Protein AF-A0A1V5V6G8-F1 (afdb_monomer_lite)

Radius of gyration: 22.02 Å; chains: 1; bounding box: 37×32×80 Å

Structure (mmCIF, N/CA/C/O backbone):
data_AF-A0A1V5V6G8-F1
#
_entry.id   AF-A0A1V5V6G8-F1
#
loop_
_atom_site.group_PDB
_atom_site.id
_atom_site.type_symbol
_atom_site.label_atom_id
_atom_site.label_alt_id
_atom_site.label_comp_id
_atom_site.label_asym_id
_atom_site.label_entity_id
_atom_site.label_seq_id
_atom_site.pdbx_PDB_ins_code
_atom_site.Cartn_x
_atom_site.Cartn_y
_atom_site.Cartn_z
_atom_site.occupancy
_atom_site.B_iso_or_equiv
_atom_site.auth_seq_id
_atom_site.auth_comp_id
_atom_site.auth_asym_id
_atom_site.auth_atom_id
_atom_site.pdbx_PDB_model_num
ATOM 1 N N . MET A 1 1 ? 12.036 -0.702 -63.844 1.00 51.16 1 MET A N 1
ATOM 2 C CA . MET A 1 1 ? 12.214 -1.028 -62.412 1.00 51.16 1 MET A CA 1
ATOM 3 C C . MET A 1 1 ? 13.246 -0.061 -61.858 1.00 51.16 1 MET A C 1
ATOM 5 O O . MET A 1 1 ? 14.279 0.095 -62.487 1.00 51.16 1 MET A O 1
ATOM 9 N N . LYS A 1 2 ? 12.925 0.697 -60.802 1.00 58.97 2 LYS A N 1
ATOM 10 C CA . LYS A 1 2 ? 13.852 1.674 -60.207 1.00 58.97 2 LYS A CA 1
ATOM 11 C C . LYS A 1 2 ? 14.800 0.903 -59.289 1.00 58.97 2 LYS A C 1
ATOM 13 O O . LYS A 1 2 ? 14.329 0.360 -58.293 1.00 58.97 2 LYS A O 1
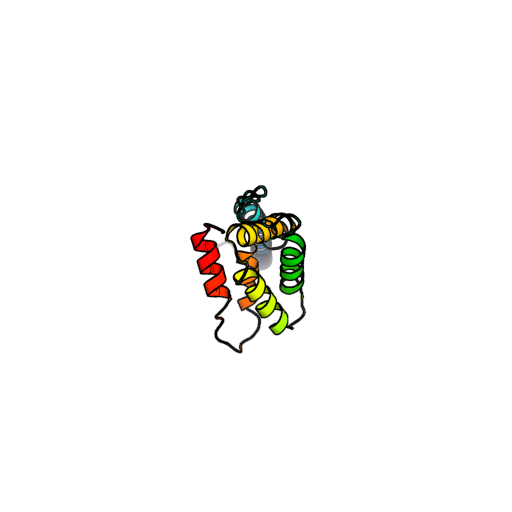ATOM 18 N N . ASP A 1 3 ? 16.085 0.844 -59.625 1.00 62.47 3 ASP A N 1
ATOM 19 C CA . ASP A 1 3 ? 17.092 0.227 -58.762 1.00 62.47 3 ASP A CA 1
ATOM 20 C C . ASP A 1 3 ? 17.182 1.016 -57.457 1.00 62.47 3 ASP A C 1
ATOM 22 O O . ASP A 1 3 ? 17.618 2.172 -57.410 1.00 62.47 3 ASP A O 1
ATOM 26 N N . ILE A 1 4 ? 16.697 0.408 -56.379 1.00 67.25 4 ILE A N 1
ATOM 27 C CA . ILE A 1 4 ? 16.806 0.987 -55.048 1.00 67.25 4 ILE A CA 1
ATOM 28 C C . ILE A 1 4 ? 18.265 0.816 -54.636 1.00 67.25 4 ILE A C 1
ATOM 30 O O . ILE A 1 4 ? 18.700 -0.266 -54.254 1.00 67.25 4 ILE A O 1
ATOM 34 N N . SER A 1 5 ? 19.030 1.902 -54.748 1.00 76.25 5 SER A N 1
ATOM 35 C CA . SER A 1 5 ? 20.417 1.952 -54.288 1.00 76.25 5 SER A CA 1
ATOM 36 C C . SER A 1 5 ? 20.515 1.457 -52.843 1.00 76.25 5 SER A C 1
ATOM 38 O O . SER A 1 5 ? 19.719 1.859 -51.995 1.00 76.25 5 SER A O 1
ATOM 40 N N . VAL A 1 6 ? 21.519 0.628 -52.544 1.00 72.75 6 VAL A N 1
ATOM 41 C CA . VAL A 1 6 ? 21.775 0.071 -51.201 1.00 72.75 6 VAL A CA 1
ATOM 42 C C . VAL A 1 6 ? 21.803 1.168 -50.128 1.00 72.75 6 VAL A C 1
ATOM 44 O O . VAL A 1 6 ? 21.312 0.973 -49.020 1.00 72.75 6 VAL A O 1
ATOM 47 N N . LYS A 1 7 ? 22.279 2.370 -50.478 1.00 71.56 7 LYS A N 1
ATOM 48 C CA . LYS A 1 7 ? 22.267 3.545 -49.592 1.00 71.56 7 LYS A CA 1
ATOM 49 C C . LYS A 1 7 ? 20.845 3.948 -49.178 1.00 71.56 7 LYS A C 1
ATOM 51 O O . LYS A 1 7 ? 20.615 4.249 -48.014 1.00 71.56 7 LYS A O 1
ATOM 56 N N . ASN A 1 8 ? 19.877 3.872 -50.091 1.00 78.38 8 ASN A N 1
ATOM 57 C CA . ASN A 1 8 ? 18.468 4.167 -49.812 1.00 78.38 8 ASN A CA 1
ATOM 58 C C . ASN A 1 8 ? 17.832 3.100 -48.914 1.00 78.38 8 ASN A C 1
ATOM 60 O O . ASN A 1 8 ? 17.035 3.443 -48.047 1.00 78.38 8 ASN A O 1
ATOM 64 N N . ILE A 1 9 ? 18.225 1.829 -49.064 1.00 79.69 9 ILE A N 1
ATOM 65 C CA . ILE A 1 9 ? 17.788 0.749 -48.164 1.00 79.69 9 ILE A CA 1
ATOM 66 C C . ILE A 1 9 ? 18.295 1.016 -46.740 1.00 79.69 9 ILE A C 1
ATOM 68 O O . ILE A 1 9 ? 17.521 0.929 -45.791 1.00 79.69 9 ILE A O 1
ATOM 72 N N . ILE A 1 10 ? 19.560 1.423 -46.588 1.00 81.62 10 ILE A N 1
ATOM 73 C CA . ILE A 1 10 ? 20.142 1.765 -45.281 1.00 81.62 10 ILE A CA 1
ATOM 74 C C . ILE A 1 10 ? 19.389 2.937 -44.632 1.00 81.62 10 ILE A C 1
ATOM 76 O O . ILE A 1 10 ? 19.039 2.852 -43.455 1.00 81.62 10 ILE A O 1
ATOM 80 N N . TYR A 1 11 ? 19.070 3.998 -45.383 1.00 82.44 11 TYR A N 1
ATOM 81 C CA . TYR A 1 11 ? 18.293 5.123 -44.846 1.00 82.44 11 TYR A CA 1
ATOM 82 C C . TYR A 1 11 ? 16.883 4.713 -44.396 1.00 82.44 11 TYR A C 1
ATOM 84 O O . TYR A 1 11 ? 16.427 5.173 -43.350 1.00 82.44 11 TYR A O 1
ATOM 92 N N . ILE A 1 12 ? 16.215 3.815 -45.128 1.00 83.81 12 ILE A N 1
ATOM 93 C CA . ILE A 1 12 ? 14.891 3.291 -44.752 1.00 83.81 12 ILE A CA 1
ATOM 94 C C . ILE A 1 12 ? 14.974 2.470 -43.456 1.00 83.81 12 ILE A C 1
ATOM 96 O O . ILE A 1 12 ? 14.138 2.642 -42.569 1.00 83.81 12 ILE A O 1
ATOM 100 N N . VAL A 1 13 ? 15.997 1.623 -43.307 1.00 85.12 13 VAL A N 1
ATOM 101 C CA . VAL A 1 13 ? 16.200 0.808 -42.096 1.00 85.12 13 VAL A CA 1
ATOM 102 C C . VAL A 1 13 ? 16.496 1.685 -40.877 1.00 85.12 13 VAL A C 1
ATOM 104 O O . VAL A 1 13 ? 15.908 1.476 -39.817 1.00 85.12 13 VAL A O 1
ATOM 107 N N . ILE A 1 14 ? 17.348 2.706 -41.023 1.00 87.81 14 ILE A N 1
ATOM 108 C CA . ILE A 1 14 ? 17.650 3.655 -39.940 1.00 87.81 14 ILE A CA 1
ATOM 109 C C . ILE A 1 14 ? 16.390 4.431 -39.537 1.00 87.81 14 ILE A C 1
ATOM 111 O O . ILE A 1 14 ? 16.097 4.547 -38.347 1.00 87.81 14 ILE A O 1
ATOM 115 N N . ALA A 1 15 ? 15.609 4.915 -40.508 1.00 86.50 15 ALA A N 1
ATOM 116 C CA . ALA A 1 15 ? 14.361 5.623 -40.235 1.00 86.50 15 ALA A CA 1
ATOM 117 C C . ALA A 1 15 ? 13.344 4.736 -39.494 1.00 86.50 15 ALA A C 1
ATOM 119 O O . ALA A 1 15 ? 12.730 5.188 -38.527 1.00 86.50 15 ALA A O 1
ATOM 120 N N . ALA A 1 16 ? 13.215 3.463 -39.882 1.00 85.38 16 ALA A N 1
ATOM 121 C CA . ALA A 1 16 ? 12.360 2.499 -39.190 1.00 85.38 16 ALA A CA 1
ATOM 122 C C . ALA A 1 16 ? 12.830 2.228 -37.749 1.00 85.38 16 ALA A C 1
ATOM 124 O O . ALA A 1 16 ? 12.010 2.144 -36.834 1.00 85.38 16 ALA A O 1
ATOM 125 N N . PHE A 1 17 ? 14.144 2.150 -37.519 1.00 88.19 17 PHE A N 1
ATOM 126 C CA . PHE A 1 17 ? 14.703 1.931 -36.184 1.00 88.19 17 PHE A CA 1
ATOM 127 C C . PHE A 1 17 ? 14.482 3.137 -35.260 1.00 88.19 17 PHE A C 1
ATOM 129 O O . PHE A 1 17 ? 14.074 2.979 -34.110 1.00 88.19 17 PHE A O 1
ATOM 136 N N . ILE A 1 18 ? 14.668 4.355 -35.779 1.00 87.94 18 ILE A N 1
ATOM 137 C CA . ILE A 1 18 ? 14.355 5.593 -35.052 1.00 87.94 18 ILE A CA 1
ATOM 138 C C . ILE A 1 18 ? 12.859 5.652 -34.723 1.00 87.94 18 ILE A C 1
ATOM 140 O O . ILE A 1 18 ? 12.498 5.982 -33.595 1.00 87.94 18 ILE A O 1
ATOM 144 N N . LEU A 1 19 ? 11.986 5.269 -35.661 1.00 87.38 19 LEU A N 1
ATOM 145 C CA . LEU A 1 19 ? 10.542 5.218 -35.433 1.00 87.38 19 LEU A CA 1
ATOM 146 C C . LEU A 1 19 ? 10.181 4.270 -34.276 1.00 87.38 19 LEU A C 1
ATOM 148 O O . LEU A 1 19 ? 9.387 4.639 -33.414 1.00 87.38 19 LEU A O 1
ATOM 152 N N . LEU A 1 20 ? 10.796 3.084 -34.207 1.00 82.00 20 LEU A N 1
ATOM 153 C CA . LEU A 1 20 ? 10.588 2.134 -33.107 1.00 82.00 20 LEU A CA 1
ATOM 154 C C . LEU A 1 20 ? 11.041 2.699 -31.756 1.00 82.00 20 LEU A C 1
ATOM 156 O O . LEU A 1 20 ? 10.329 2.546 -30.763 1.00 82.00 20 LEU A O 1
ATOM 160 N N . ILE A 1 21 ? 12.181 3.397 -31.715 1.00 80.56 21 ILE A N 1
ATOM 161 C CA . ILE A 1 21 ? 12.669 4.067 -30.501 1.00 80.56 21 ILE A CA 1
ATOM 162 C C . ILE A 1 21 ? 11.683 5.158 -30.063 1.00 80.56 21 ILE A C 1
ATOM 164 O O . ILE A 1 21 ? 11.343 5.244 -28.883 1.00 80.56 21 ILE A O 1
ATOM 168 N N . VAL A 1 22 ? 11.170 5.958 -31.000 1.00 82.81 22 VAL A N 1
ATOM 169 C CA . VAL A 1 22 ? 10.186 7.011 -30.712 1.00 82.81 22 VAL A CA 1
ATOM 170 C C . VAL A 1 22 ? 8.869 6.415 -30.204 1.00 82.81 22 VAL A C 1
ATOM 172 O O . VAL A 1 22 ? 8.361 6.871 -29.180 1.00 82.81 22 VAL A O 1
ATOM 175 N N . ILE A 1 23 ? 8.347 5.359 -30.839 1.00 78.44 23 ILE A N 1
ATOM 176 C CA . ILE A 1 23 ? 7.145 4.640 -30.377 1.00 78.44 23 ILE A CA 1
ATOM 177 C C . ILE A 1 23 ? 7.363 4.079 -28.968 1.00 78.44 23 ILE A C 1
ATOM 179 O O . ILE A 1 23 ? 6.495 4.224 -28.107 1.00 78.44 23 ILE A O 1
ATOM 183 N N . TYR A 1 24 ? 8.531 3.492 -28.701 1.00 76.19 24 TYR A N 1
ATOM 184 C CA . TYR A 1 24 ? 8.884 2.981 -27.380 1.00 76.19 24 TYR A CA 1
ATOM 185 C C . TYR A 1 24 ? 8.911 4.094 -26.321 1.00 76.19 24 TYR A C 1
ATOM 187 O O . TYR A 1 24 ? 8.335 3.934 -25.243 1.00 76.19 24 TYR A O 1
ATOM 195 N N . PHE A 1 25 ? 9.515 5.248 -26.620 1.00 71.50 25 PHE A N 1
ATOM 196 C CA . PHE A 1 25 ? 9.580 6.374 -25.683 1.00 71.50 25 PHE A CA 1
ATOM 197 C C . PHE A 1 25 ? 8.219 7.047 -25.453 1.00 71.50 25 PHE A C 1
ATOM 199 O O . PHE A 1 25 ? 7.892 7.369 -24.308 1.00 71.50 25 PHE A O 1
ATOM 206 N N . ILE A 1 26 ? 7.398 7.207 -26.496 1.00 68.88 26 ILE A N 1
ATOM 207 C CA . ILE A 1 26 ? 6.031 7.744 -26.381 1.00 68.88 26 ILE A CA 1
ATOM 208 C C . ILE A 1 26 ? 5.126 6.759 -25.626 1.00 68.88 26 ILE A C 1
ATOM 210 O O . ILE A 1 26 ? 4.352 7.168 -24.759 1.00 68.88 26 ILE A O 1
ATOM 214 N N . GLY A 1 27 ? 5.252 5.453 -25.879 1.00 52.38 27 GLY A N 1
ATOM 215 C CA . GLY A 1 27 ? 4.547 4.412 -25.126 1.00 52.38 27 GLY A CA 1
ATOM 216 C C . GLY A 1 27 ? 4.943 4.398 -23.646 1.00 52.38 27 GLY A C 1
ATOM 217 O O . GLY A 1 27 ? 4.081 4.368 -22.763 1.00 52.38 27 GLY A O 1
ATOM 218 N N . ARG A 1 28 ? 6.246 4.521 -23.358 1.00 53.69 28 ARG A N 1
ATOM 219 C CA . ARG A 1 28 ? 6.793 4.598 -21.995 1.00 53.69 28 ARG A CA 1
ATOM 220 C C . ARG A 1 28 ? 6.352 5.860 -21.246 1.00 53.69 28 ARG A C 1
ATOM 222 O O . ARG A 1 28 ? 6.139 5.789 -20.035 1.00 53.69 28 ARG A O 1
ATOM 229 N N . SER A 1 29 ? 6.198 7.003 -21.919 1.00 47.84 29 SER A N 1
ATOM 230 C CA . SER A 1 29 ? 5.717 8.240 -21.279 1.00 47.84 29 SER A CA 1
ATOM 231 C C . SER A 1 29 ? 4.196 8.238 -21.071 1.00 47.84 29 SER A C 1
ATOM 233 O O . SER A 1 29 ? 3.713 8.692 -20.033 1.00 47.84 29 SER A O 1
A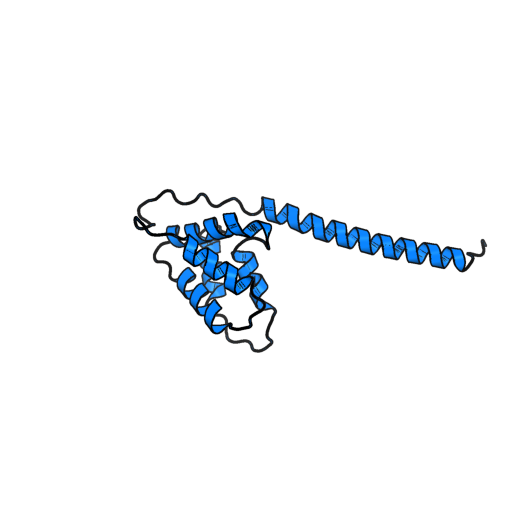TOM 235 N N . SER A 1 30 ? 3.442 7.626 -21.988 1.00 47.50 30 SER A N 1
ATOM 236 C CA . SER A 1 30 ? 1.976 7.543 -21.924 1.00 47.50 30 SER A CA 1
ATOM 237 C C . SER A 1 30 ? 1.465 6.630 -20.799 1.00 47.50 30 SER A C 1
ATOM 239 O O . SER A 1 30 ? 0.380 6.859 -20.260 1.00 47.50 30 SER A O 1
ATOM 241 N N . GLY A 1 31 ? 2.248 5.627 -20.384 1.00 38.25 31 GLY A N 1
ATOM 242 C CA . GLY A 1 31 ? 1.926 4.779 -19.226 1.00 38.25 31 GLY A CA 1
ATOM 243 C C . GLY A 1 31 ? 2.007 5.509 -17.875 1.00 38.25 31 GLY A C 1
ATOM 244 O O . GLY A 1 31 ? 1.271 5.178 -16.941 1.00 38.25 31 GLY A O 1
ATOM 245 N N . LYS A 1 32 ? 2.845 6.551 -17.775 1.00 41.41 32 LYS A N 1
ATOM 246 C CA . LYS A 1 32 ? 3.001 7.348 -16.546 1.00 41.41 32 LYS A CA 1
ATOM 247 C C . LYS A 1 32 ? 1.819 8.296 -16.314 1.00 41.41 32 LYS A C 1
ATOM 249 O O . LYS A 1 32 ? 1.365 8.433 -15.183 1.00 41.41 32 LYS A O 1
ATOM 254 N N . ALA A 1 33 ? 1.261 8.876 -17.379 1.00 41.25 33 ALA A N 1
ATOM 255 C CA . ALA A 1 33 ? 0.110 9.781 -17.288 1.00 41.25 33 ALA A CA 1
ATOM 256 C C . ALA A 1 33 ? -1.221 9.055 -17.003 1.00 41.25 33 ALA A C 1
ATOM 258 O O . ALA A 1 33 ? -2.098 9.604 -16.338 1.00 41.25 33 ALA A O 1
ATOM 259 N N . LYS A 1 34 ? -1.377 7.802 -17.457 1.00 40.00 34 LYS A N 1
ATOM 260 C CA . LYS A 1 34 ? -2.579 6.998 -17.162 1.00 40.00 34 LYS A CA 1
ATOM 261 C C . LYS A 1 34 ? -2.609 6.467 -15.726 1.00 40.00 34 LYS A C 1
ATOM 263 O O . LYS A 1 34 ? -3.687 6.368 -15.151 1.00 40.00 34 LYS A O 1
ATOM 268 N N . SER A 1 35 ? -1.443 6.211 -15.130 1.00 41.78 35 SER A N 1
ATOM 269 C CA . SER A 1 35 ? -1.342 5.770 -13.730 1.00 41.78 35 SER A CA 1
ATOM 270 C C . SER A 1 35 ? -1.648 6.903 -12.738 1.00 41.78 35 SER A C 1
ATOM 272 O O . SER A 1 35 ? -2.226 6.655 -11.685 1.00 41.78 35 SER A O 1
ATOM 274 N N . ALA A 1 36 ? -1.335 8.157 -13.094 1.00 42.09 36 ALA A N 1
ATOM 275 C CA . ALA A 1 36 ? -1.626 9.329 -12.262 1.00 42.09 36 ALA A CA 1
ATOM 276 C C . ALA A 1 36 ? -3.134 9.630 -12.130 1.00 42.09 36 ALA A C 1
ATOM 278 O O . ALA A 1 36 ? -3.565 10.152 -11.110 1.00 42.09 36 ALA A O 1
ATOM 279 N N . ASN A 1 37 ? -3.940 9.267 -13.135 1.00 39.12 37 ASN A N 1
ATOM 280 C CA . ASN A 1 37 ? -5.393 9.485 -13.131 1.00 39.12 37 ASN A CA 1
ATOM 281 C C . ASN A 1 37 ? -6.205 8.289 -12.595 1.00 39.12 37 ASN A C 1
ATOM 283 O O . ASN A 1 37 ? -7.415 8.413 -12.415 1.00 39.12 37 ASN A O 1
ATOM 287 N N . GLN A 1 38 ? -5.578 7.130 -12.359 1.00 42.78 38 GLN A N 1
ATOM 288 C CA . GLN A 1 38 ? -6.268 5.937 -11.844 1.00 42.78 38 GLN A CA 1
ATOM 289 C C . GLN A 1 38 ? -6.271 5.833 -10.320 1.00 42.78 38 GLN A C 1
ATOM 291 O O . GLN A 1 38 ? -7.181 5.218 -9.767 1.00 42.78 38 GLN A O 1
ATOM 296 N N . ALA A 1 39 ? -5.347 6.502 -9.632 1.00 44.75 39 ALA A N 1
ATOM 297 C CA . ALA A 1 39 ? -5.481 6.716 -8.203 1.00 44.75 39 ALA A CA 1
ATOM 298 C C . ALA A 1 39 ? -6.554 7.793 -7.979 1.00 44.75 39 ALA A C 1
ATOM 300 O O . ALA A 1 39 ? -6.244 8.969 -7.793 1.00 44.75 39 ALA A O 1
ATOM 301 N N . LYS A 1 40 ? -7.841 7.412 -7.982 1.00 46.09 40 LYS A N 1
ATOM 302 C CA . LYS A 1 40 ? -8.814 8.163 -7.178 1.00 46.09 40 LYS A CA 1
ATOM 303 C C . LYS A 1 40 ? -8.196 8.209 -5.787 1.00 46.09 40 LYS A C 1
ATOM 305 O O . LYS A 1 40 ? -8.129 7.163 -5.150 1.00 46.09 40 LYS A O 1
ATOM 310 N N . ASN A 1 41 ? -7.674 9.368 -5.376 1.00 47.03 41 ASN A N 1
ATOM 311 C CA . ASN A 1 41 ? -7.160 9.568 -4.027 1.00 47.03 41 ASN A CA 1
ATOM 312 C C . ASN A 1 41 ? -8.245 9.049 -3.085 1.00 47.03 41 ASN A C 1
ATOM 314 O O . ASN A 1 41 ? -9.329 9.640 -3.058 1.00 47.03 41 ASN A O 1
ATOM 318 N N . PRO A 1 42 ? -8.032 7.919 -2.394 1.00 49.66 42 PRO A N 1
ATOM 319 C CA . PRO A 1 42 ? -9.031 7.449 -1.467 1.00 49.66 42 PRO A CA 1
ATOM 320 C C . PRO A 1 42 ? -9.065 8.513 -0.386 1.00 49.66 42 PRO A C 1
ATOM 322 O O . PRO A 1 42 ? -8.029 8.843 0.201 1.00 49.66 42 PRO A O 1
ATOM 325 N N . VAL A 1 43 ? -10.236 9.126 -0.225 1.00 52.38 43 VAL A N 1
ATOM 326 C CA . VAL A 1 43 ? -10.467 10.158 0.780 1.00 52.38 43 VAL A CA 1
ATOM 327 C C . VAL A 1 43 ? -9.964 9.585 2.093 1.00 52.38 43 VAL A C 1
ATOM 329 O O . VAL A 1 43 ? -10.429 8.529 2.517 1.00 52.38 43 VAL A O 1
ATOM 332 N N . TYR A 1 44 ? -8.953 10.230 2.676 1.00 54.94 44 TYR A N 1
ATOM 333 C CA . TYR A 1 44 ? -8.446 9.833 3.979 1.00 54.94 44 TYR A CA 1
ATOM 334 C C . TYR A 1 44 ? -9.645 9.816 4.928 1.00 54.94 44 TYR A C 1
ATOM 336 O O . TYR A 1 44 ? -10.311 10.856 5.020 1.00 54.94 44 TYR A O 1
ATOM 344 N N . PRO A 1 45 ? -9.978 8.682 5.571 1.00 54.81 45 PRO A N 1
ATOM 345 C CA . PRO A 1 45 ? -11.079 8.668 6.516 1.00 54.81 45 PRO A CA 1
ATOM 346 C C . PRO A 1 45 ? -10.766 9.717 7.586 1.00 54.81 45 PRO A C 1
ATOM 348 O O . PRO A 1 45 ? -9.771 9.617 8.306 1.00 54.81 45 PRO A O 1
ATOM 351 N N . GLN A 1 46 ? -11.554 10.795 7.610 1.00 48.75 46 GLN A N 1
ATOM 352 C CA . GLN A 1 46 ? -11.433 11.819 8.640 1.00 48.75 46 GLN A CA 1
ATOM 353 C C . GLN A 1 46 ? -11.721 11.123 9.968 1.00 48.75 46 GLN A C 1
ATOM 355 O O . GLN A 1 46 ? -12.728 10.425 10.065 1.00 48.75 46 GLN A O 1
ATOM 360 N N . GLY A 1 47 ? -10.791 11.237 10.924 1.00 46.25 47 GLY A N 1
ATOM 361 C CA . GLY A 1 47 ? -10.763 10.452 12.163 1.00 46.25 47 GLY A CA 1
ATOM 362 C C . GLY A 1 47 ? -12.156 10.152 12.723 1.00 46.25 47 GLY A C 1
ATOM 363 O O . GLY A 1 47 ? -12.926 11.063 13.017 1.00 46.25 47 GLY A O 1
ATOM 364 N N . GLY A 1 48 ? -12.467 8.862 12.833 1.00 52.16 48 GLY A N 1
ATOM 365 C CA . GLY A 1 48 ? -13.764 8.327 13.237 1.00 52.16 48 GLY A CA 1
ATOM 366 C C . GLY A 1 48 ? -13.607 6.946 13.879 1.00 52.16 48 GLY A C 1
ATOM 367 O O . GLY A 1 48 ? -12.487 6.527 14.170 1.00 52.16 48 GLY A O 1
ATOM 368 N N . GLN A 1 49 ? -14.720 6.231 14.093 1.00 57.41 49 GLN A N 1
ATOM 369 C CA . GLN A 1 49 ? -14.793 4.974 14.868 1.00 57.41 49 GLN A CA 1
ATOM 370 C C . GLN A 1 49 ? -13.808 3.865 14.440 1.00 57.41 49 GLN A C 1
ATOM 372 O O . GLN A 1 49 ? -13.568 2.951 15.226 1.00 57.41 49 GLN A O 1
ATOM 377 N N . GLY A 1 50 ? -13.211 3.938 13.245 1.00 66.75 50 GLY A N 1
ATOM 378 C CA . GLY A 1 50 ? -12.226 2.970 12.772 1.00 66.75 50 GLY A CA 1
ATOM 379 C C . GLY A 1 50 ? -10.749 3.358 12.916 1.00 66.75 50 GLY A C 1
ATOM 380 O O . GLY A 1 50 ? -9.910 2.482 12.737 1.00 66.75 50 GLY A O 1
ATOM 381 N N . VAL A 1 51 ? -10.377 4.603 13.242 1.00 77.56 51 VAL A N 1
ATOM 382 C CA . VAL A 1 51 ? -8.958 5.011 13.358 1.00 77.56 51 VAL A CA 1
ATOM 383 C C . VAL A 1 51 ? -8.676 5.579 14.753 1.00 77.56 51 VAL A C 1
ATOM 385 O O . VAL A 1 51 ? -9.204 6.642 15.078 1.00 77.56 51 VAL A O 1
ATOM 388 N N . PRO A 1 52 ? -7.842 4.921 15.584 1.00 74.75 52 PRO A N 1
ATOM 389 C CA . PRO A 1 52 ? -7.544 5.403 16.931 1.00 74.75 52 PRO A CA 1
ATOM 390 C C . PRO A 1 52 ? -6.900 6.795 16.939 1.00 74.75 52 PRO A C 1
ATOM 392 O O . PRO A 1 52 ? -6.031 7.099 16.118 1.00 74.75 52 PRO A O 1
ATOM 395 N N . THR A 1 53 ? -7.267 7.625 17.916 1.00 72.19 53 THR A N 1
ATOM 396 C CA . THR A 1 53 ? -6.636 8.934 18.131 1.00 72.19 53 THR A CA 1
ATOM 397 C C . THR A 1 53 ? -5.127 8.780 18.331 1.00 72.19 53 THR A C 1
ATOM 399 O O . THR A 1 53 ? -4.681 7.974 19.143 1.00 72.19 53 THR A O 1
ATOM 402 N N . GLY A 1 54 ? -4.332 9.557 17.590 1.00 70.31 54 GLY A N 1
ATOM 403 C CA . GLY A 1 54 ? -2.866 9.518 17.656 1.00 70.31 54 GLY A CA 1
ATOM 404 C C . GLY A 1 54 ? -2.210 8.384 16.860 1.00 70.31 54 GLY A C 1
ATOM 405 O O . GLY A 1 54 ? -0.985 8.363 16.742 1.00 70.31 54 GLY A O 1
ATOM 406 N N . TRP A 1 55 ? -2.985 7.469 16.268 1.00 83.00 55 TRP A N 1
ATOM 407 C CA . TRP A 1 55 ? -2.448 6.496 15.320 1.00 83.00 55 TRP A CA 1
ATOM 408 C C . TRP A 1 55 ? -2.128 7.164 13.977 1.00 83.00 55 TRP A C 1
ATOM 410 O O . TRP A 1 55 ? -2.863 8.034 13.508 1.00 83.00 55 TRP A O 1
ATOM 420 N N . SER A 1 56 ? -1.034 6.739 13.341 1.00 82.75 56 SER A N 1
ATOM 421 C CA . SER A 1 56 ? -0.595 7.268 12.050 1.00 82.75 56 SER A CA 1
ATOM 422 C C . SER A 1 56 ? -0.348 6.142 11.042 1.00 82.75 56 SER A C 1
ATOM 424 O O . SER A 1 56 ? 0.396 5.209 11.349 1.00 82.75 56 SER A O 1
ATOM 426 N N . PRO A 1 57 ? -0.893 6.242 9.818 1.00 85.38 57 PRO A N 1
ATOM 427 C CA . PRO A 1 57 ? -0.607 5.303 8.733 1.00 85.38 57 PRO A CA 1
ATOM 428 C C . PRO A 1 57 ? 0.760 5.532 8.069 1.00 85.38 57 PRO A C 1
ATOM 430 O O . PRO A 1 57 ? 1.244 4.660 7.346 1.00 85.38 57 PRO A O 1
ATOM 433 N N . VAL A 1 58 ? 1.392 6.692 8.297 1.00 86.38 58 VAL A N 1
ATOM 434 C CA . VAL A 1 58 ? 2.628 7.108 7.609 1.00 86.38 58 VAL A CA 1
ATOM 435 C C . VAL A 1 58 ? 3.786 6.125 7.819 1.00 86.38 58 VAL A C 1
ATOM 437 O O . VAL A 1 58 ? 4.396 5.741 6.823 1.00 86.38 58 VAL A O 1
ATOM 440 N N . PRO A 1 59 ? 4.092 5.648 9.045 1.00 87.81 59 PRO A N 1
ATOM 441 C CA . PRO A 1 59 ? 5.211 4.728 9.247 1.00 87.81 59 PRO A CA 1
ATOM 442 C C . PRO A 1 59 ? 5.053 3.410 8.478 1.00 87.81 59 PRO A C 1
ATOM 444 O O . PRO A 1 59 ? 6.037 2.878 7.968 1.00 87.81 59 PRO A O 1
ATOM 447 N N . ILE A 1 60 ? 3.821 2.899 8.364 1.00 89.94 60 ILE A N 1
ATOM 448 C CA . ILE A 1 60 ? 3.527 1.656 7.638 1.00 89.94 60 ILE A CA 1
ATOM 449 C C . ILE A 1 60 ? 3.677 1.884 6.132 1.00 89.94 60 ILE A C 1
ATOM 451 O O . ILE A 1 60 ? 4.354 1.106 5.462 1.00 89.94 60 ILE A O 1
ATOM 455 N N . ALA A 1 61 ? 3.102 2.971 5.606 1.00 90.19 61 ALA A N 1
ATOM 456 C CA . ALA A 1 61 ? 3.218 3.326 4.193 1.00 90.19 61 ALA A CA 1
ATOM 457 C C . ALA A 1 61 ? 4.687 3.508 3.764 1.00 90.19 61 ALA A C 1
ATOM 459 O O . ALA A 1 61 ? 5.104 2.985 2.731 1.00 90.19 61 ALA A O 1
ATOM 460 N N . ASP A 1 62 ? 5.490 4.189 4.583 1.00 89.94 62 ASP A N 1
ATOM 461 C CA . ASP A 1 62 ? 6.903 4.446 4.295 1.00 89.94 62 ASP A CA 1
ATOM 462 C C . ASP A 1 62 ? 7.742 3.165 4.368 1.00 89.94 62 ASP A C 1
ATOM 464 O O . ASP A 1 62 ? 8.638 2.968 3.546 1.00 89.94 62 ASP A O 1
ATOM 468 N N . ALA A 1 63 ? 7.448 2.277 5.325 1.00 89.69 63 ALA A N 1
ATOM 469 C CA . ALA A 1 63 ? 8.116 0.984 5.447 1.00 89.69 63 ALA A CA 1
ATOM 470 C C . ALA A 1 63 ? 7.815 0.071 4.252 1.00 89.69 63 ALA A C 1
ATOM 472 O O . ALA A 1 63 ? 8.742 -0.521 3.694 1.00 89.69 63 ALA A O 1
ATOM 473 N N . LEU A 1 64 ? 6.545 0.002 3.835 1.00 90.44 64 LEU A N 1
ATOM 474 C CA . LEU A 1 64 ? 6.120 -0.721 2.637 1.00 90.44 64 LEU A CA 1
ATOM 475 C C . LEU A 1 64 ? 6.862 -0.199 1.404 1.00 90.44 64 LEU A C 1
ATOM 477 O O . LEU A 1 64 ? 7.480 -0.980 0.685 1.00 90.44 64 LEU A O 1
ATOM 481 N N . TYR A 1 65 ? 6.881 1.122 1.206 1.00 89.69 65 TYR A N 1
ATOM 482 C CA . TYR A 1 65 ? 7.572 1.731 0.072 1.00 89.69 65 TYR A CA 1
ATOM 483 C C . TYR A 1 65 ? 9.071 1.431 0.084 1.00 89.69 65 TYR A C 1
ATOM 485 O O . TYR A 1 65 ? 9.600 0.957 -0.911 1.00 89.69 65 TYR A O 1
ATOM 493 N N . LYS A 1 66 ? 9.759 1.631 1.216 1.00 88.00 66 LYS A N 1
ATOM 494 C CA . LYS A 1 66 ? 11.204 1.364 1.327 1.00 88.00 66 LYS A CA 1
ATOM 495 C C . LYS A 1 66 ? 11.575 -0.077 0.989 1.00 88.00 66 LYS A C 1
ATOM 497 O O . LYS A 1 66 ? 12.671 -0.315 0.487 1.00 88.00 66 LYS A O 1
ATOM 502 N N . LYS A 1 67 ? 10.714 -1.036 1.338 1.00 85.12 67 LYS A N 1
ATOM 503 C 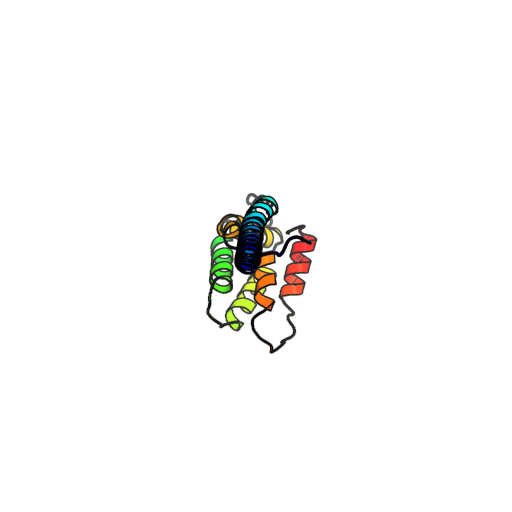CA . LYS A 1 67 ? 10.963 -2.452 1.058 1.00 85.12 67 LYS A CA 1
ATOM 504 C C . LYS A 1 67 ? 10.714 -2.804 -0.399 1.00 85.12 67 LYS A C 1
ATOM 506 O O . LYS A 1 67 ? 11.539 -3.518 -0.947 1.00 85.12 67 LYS A O 1
ATOM 511 N N . MET A 1 68 ? 9.658 -2.265 -1.004 1.00 85.69 68 MET A N 1
ATOM 512 C CA . MET A 1 68 ? 9.324 -2.531 -2.409 1.00 85.69 68 MET A CA 1
ATOM 513 C C . MET A 1 68 ? 10.169 -1.706 -3.404 1.00 85.69 68 MET A C 1
ATOM 515 O O . MET A 1 68 ? 10.427 -2.122 -4.524 1.00 85.69 68 MET A O 1
ATOM 519 N N . GLU A 1 69 ? 10.678 -0.534 -3.005 1.00 83.94 69 GLU A N 1
ATOM 520 C CA . GLU A 1 69 ? 11.635 0.251 -3.807 1.00 83.94 69 GLU A CA 1
ATOM 521 C C . GLU A 1 69 ? 13.034 -0.397 -3.835 1.00 83.94 69 GLU A C 1
ATOM 523 O O . GLU A 1 69 ? 13.827 -0.171 -4.751 1.00 83.94 69 GLU A O 1
ATOM 528 N N . GLY A 1 70 ? 13.377 -1.163 -2.797 1.00 68.75 70 GLY A N 1
ATOM 529 C CA . GLY A 1 70 ? 14.739 -1.597 -2.528 1.00 68.75 70 GLY A CA 1
ATOM 530 C C . GLY A 1 70 ? 15.220 -2.757 -3.404 1.00 68.75 70 GLY A C 1
ATOM 531 O O . GLY A 1 70 ? 14.649 -3.836 -3.404 1.00 68.75 70 GLY A O 1
ATOM 532 N N . ILE A 1 71 ? 16.416 -2.600 -3.982 1.00 51.41 71 ILE A N 1
ATOM 533 C CA . ILE A 1 71 ? 17.251 -3.637 -4.638 1.00 51.41 71 ILE A CA 1
ATOM 534 C C . ILE A 1 71 ? 17.644 -4.796 -3.673 1.00 51.41 71 ILE A C 1
ATOM 536 O O . ILE A 1 71 ? 18.383 -5.711 -4.029 1.00 51.41 71 ILE A O 1
ATOM 540 N N . THR A 1 72 ? 17.178 -4.788 -2.417 1.00 47.84 72 THR A N 1
ATOM 541 C CA . THR A 1 72 ? 17.627 -5.714 -1.364 1.00 47.84 72 THR A CA 1
ATOM 542 C C . THR A 1 72 ? 16.647 -6.865 -1.131 1.00 47.84 72 THR A C 1
ATOM 544 O O . THR A 1 72 ? 15.543 -6.698 -0.629 1.00 47.84 72 THR A O 1
ATOM 547 N N . ILE A 1 73 ? 17.139 -8.068 -1.432 1.00 49.72 73 ILE A N 1
ATOM 548 C CA . ILE A 1 73 ? 16.457 -9.367 -1.573 1.00 49.72 73 ILE A CA 1
ATOM 549 C C . ILE A 1 73 ? 15.968 -9.967 -0.227 1.00 49.72 73 ILE A C 1
ATOM 551 O O . ILE A 1 73 ? 15.745 -11.168 -0.105 1.00 49.72 73 ILE A O 1
ATOM 555 N N . ASN A 1 74 ? 15.768 -9.172 0.828 1.00 56.25 74 ASN A N 1
ATOM 556 C CA . ASN A 1 74 ? 15.309 -9.698 2.123 1.00 56.25 74 ASN A CA 1
ATOM 557 C C . ASN A 1 74 ? 13.773 -9.818 2.183 1.00 56.25 74 ASN A C 1
ATOM 559 O O . ASN A 1 74 ? 13.108 -9.142 2.975 1.00 56.25 74 ASN A O 1
ATOM 563 N N . LYS A 1 75 ? 13.228 -10.747 1.382 1.00 56.34 75 LYS A N 1
ATOM 564 C CA . LYS A 1 75 ? 11.802 -11.136 1.329 1.00 56.34 75 LYS A CA 1
ATOM 565 C C . LYS A 1 75 ? 11.133 -11.425 2.684 1.00 56.34 75 LYS A C 1
ATOM 567 O O . LYS A 1 75 ? 10.011 -10.955 2.859 1.00 56.34 75 LYS A O 1
ATOM 572 N N . PRO A 1 76 ? 11.790 -12.058 3.685 1.00 59.38 76 PRO A N 1
ATOM 573 C CA . PRO A 1 76 ? 11.159 -12.291 4.990 1.00 59.38 76 PRO A CA 1
ATOM 574 C C . PRO A 1 76 ? 10.679 -11.000 5.666 1.00 59.38 76 PRO A C 1
ATOM 576 O O . PRO A 1 76 ? 9.755 -11.018 6.474 1.00 59.38 76 PRO A O 1
ATOM 579 N N . SER A 1 77 ? 11.295 -9.860 5.324 1.00 73.69 77 SER A N 1
ATOM 580 C CA . SER A 1 77 ? 10.915 -8.558 5.872 1.00 73.69 77 SER A CA 1
ATOM 581 C C . SER A 1 77 ? 9.747 -7.884 5.147 1.00 73.69 77 SER A C 1
ATOM 583 O O . SER A 1 77 ? 9.102 -7.032 5.752 1.00 73.69 77 SER A O 1
ATOM 585 N N . LEU A 1 78 ? 9.455 -8.252 3.893 1.00 82.06 78 LEU A N 1
ATOM 586 C CA . LEU A 1 78 ? 8.305 -7.720 3.158 1.00 82.06 78 LEU A CA 1
ATOM 587 C C . LEU A 1 78 ? 7.025 -8.467 3.539 1.00 82.06 78 LEU A C 1
ATOM 589 O O . LEU A 1 78 ? 6.038 -7.820 3.873 1.00 82.06 78 LEU A O 1
ATOM 593 N N . ASP A 1 79 ? 7.059 -9.801 3.596 1.00 81.69 79 ASP A N 1
ATOM 594 C CA . ASP A 1 79 ? 5.889 -10.608 3.975 1.00 81.69 79 ASP A CA 1
ATOM 595 C C . ASP A 1 79 ? 5.377 -10.248 5.375 1.00 81.69 79 ASP A C 1
ATOM 597 O O . ASP A 1 79 ? 4.173 -10.137 5.590 1.00 81.69 79 ASP A O 1
ATOM 601 N N . ALA A 1 80 ? 6.282 -9.976 6.322 1.00 85.12 80 ALA A N 1
ATOM 602 C CA . ALA A 1 80 ? 5.916 -9.513 7.659 1.00 85.12 80 ALA A CA 1
ATOM 603 C C . ALA A 1 80 ? 5.217 -8.137 7.648 1.00 85.12 80 ALA A C 1
ATOM 605 O O . ALA A 1 80 ? 4.292 -7.909 8.428 1.00 85.12 80 ALA A O 1
ATOM 606 N N . LEU A 1 81 ? 5.627 -7.224 6.760 1.00 88.50 81 LEU A N 1
ATOM 607 C CA . LEU A 1 81 ? 4.981 -5.916 6.602 1.00 88.50 81 LEU A CA 1
ATOM 608 C C . LEU A 1 81 ? 3.647 -6.013 5.861 1.00 88.50 81 LEU A C 1
ATOM 610 O O . LEU A 1 81 ? 2.697 -5.316 6.205 1.00 88.50 81 LEU A O 1
ATOM 614 N N . LEU A 1 82 ? 3.552 -6.886 4.863 1.00 90.62 82 LEU A N 1
ATOM 615 C CA . LE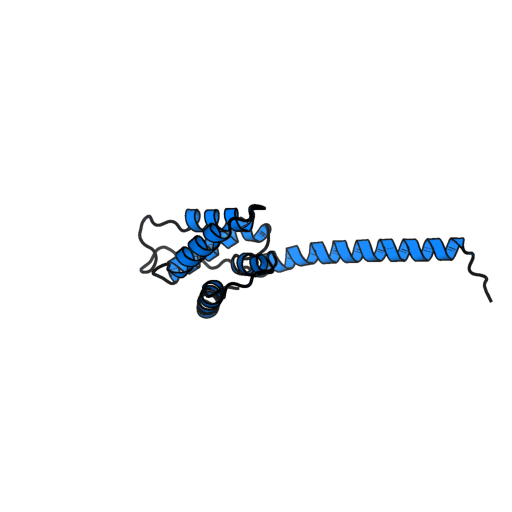U A 1 82 ? 2.296 -7.165 4.176 1.00 90.62 82 LEU A CA 1
ATOM 616 C C . LEU A 1 82 ? 1.298 -7.827 5.127 1.00 90.62 82 LEU A C 1
ATOM 618 O O . LEU A 1 82 ? 0.123 -7.464 5.129 1.00 90.62 82 LEU A O 1
ATOM 622 N N . LEU A 1 83 ? 1.760 -8.733 5.991 1.00 90.19 83 LEU A N 1
ATOM 623 C CA . LEU A 1 83 ? 0.933 -9.314 7.039 1.00 90.19 83 LEU A CA 1
ATOM 624 C C . LEU A 1 83 ? 0.469 -8.246 8.031 1.00 90.19 83 LEU A C 1
ATOM 626 O O . LEU A 1 83 ? -0.722 -8.190 8.312 1.00 90.19 83 LEU A O 1
ATOM 630 N N . SER A 1 84 ? 1.362 -7.376 8.518 1.00 90.25 84 SER A N 1
ATOM 631 C CA . SER A 1 84 ? 0.977 -6.320 9.465 1.00 90.25 84 SER A CA 1
ATOM 632 C C . SER A 1 84 ? -0.032 -5.339 8.863 1.00 90.25 84 SER A C 1
ATOM 634 O O . SER A 1 84 ? -0.977 -4.935 9.542 1.00 90.25 84 SER A O 1
ATOM 636 N N . TYR A 1 85 ? 0.113 -5.025 7.572 1.00 93.06 85 TYR A N 1
ATOM 637 C CA . TYR A 1 85 ? -0.861 -4.257 6.805 1.00 93.06 85 TYR A CA 1
ATOM 638 C C . TYR A 1 85 ? -2.202 -4.997 6.672 1.00 93.06 85 TYR A C 1
ATOM 640 O O . TYR A 1 85 ? -3.257 -4.425 6.949 1.00 93.06 85 TYR A O 1
ATOM 648 N N . LEU A 1 86 ? -2.181 -6.287 6.323 1.00 93.06 86 LEU A N 1
ATOM 649 C CA . LEU A 1 86 ? -3.379 -7.123 6.211 1.00 93.06 86 LEU A CA 1
ATOM 650 C C . LEU A 1 86 ? -4.131 -7.252 7.540 1.00 93.06 86 LEU A C 1
ATOM 652 O O . LEU A 1 86 ? -5.361 -7.268 7.536 1.00 93.06 86 LEU A O 1
ATOM 656 N N . THR A 1 87 ? -3.418 -7.344 8.663 1.00 92.00 87 THR A N 1
ATOM 657 C CA . THR A 1 87 ? -3.995 -7.546 10.002 1.00 92.00 87 THR A CA 1
ATOM 658 C C . THR A 1 87 ? -4.423 -6.251 10.687 1.00 92.00 87 THR A C 1
ATOM 660 O O . THR A 1 87 ? -4.769 -6.283 11.867 1.00 92.00 87 THR A O 1
ATOM 663 N N . LEU A 1 88 ? -4.407 -5.108 9.988 1.00 91.88 88 LEU A N 1
ATOM 664 C CA . LEU A 1 88 ? -4.921 -3.861 10.551 1.00 91.88 88 LEU A CA 1
ATOM 665 C C . LEU A 1 88 ? -6.377 -4.054 11.019 1.00 91.88 88 LEU A C 1
ATOM 667 O O . LEU A 1 88 ? -7.194 -4.529 10.216 1.00 91.88 88 LEU A O 1
ATOM 671 N N . PRO A 1 89 ? -6.711 -3.695 12.278 1.00 88.25 89 PRO A N 1
ATOM 672 C CA . PRO A 1 89 ? -7.980 -4.070 12.908 1.00 88.25 89 PRO A CA 1
ATOM 673 C C . PRO A 1 89 ? -9.229 -3.582 12.177 1.00 88.25 89 PRO A C 1
ATOM 675 O O . PRO A 1 89 ? -10.273 -4.223 12.244 1.00 88.25 89 PRO A O 1
ATOM 678 N N . THR A 1 90 ? -9.133 -2.453 11.478 1.00 88.88 90 THR A N 1
ATOM 679 C CA . THR A 1 90 ? -10.274 -1.808 10.829 1.00 88.88 90 THR A CA 1
ATOM 680 C C . THR A 1 90 ? -10.004 -1.583 9.350 1.00 88.88 90 THR A C 1
ATOM 682 O O . THR A 1 90 ? -8.857 -1.435 8.913 1.00 88.88 90 THR A O 1
ATOM 685 N N . ASP A 1 91 ? -11.080 -1.570 8.565 1.00 87.62 91 ASP A N 1
ATOM 686 C CA . ASP A 1 91 ? -11.006 -1.235 7.145 1.00 87.62 91 ASP A CA 1
ATOM 687 C C . ASP A 1 91 ? -10.557 0.228 6.952 1.00 87.62 91 ASP A C 1
ATOM 689 O O . ASP A 1 91 ? -9.783 0.502 6.041 1.00 87.62 91 ASP A O 1
ATOM 693 N N . ASP A 1 92 ? -10.897 1.137 7.873 1.00 84.38 92 ASP A N 1
ATOM 694 C CA . ASP A 1 92 ? -10.447 2.535 7.826 1.00 84.38 92 ASP A CA 1
ATOM 695 C C . ASP A 1 92 ? -8.927 2.680 7.986 1.00 84.38 92 ASP A C 1
ATOM 697 O O . ASP A 1 92 ? -8.304 3.445 7.252 1.00 84.38 92 ASP A O 1
ATOM 701 N N . MET A 1 93 ? -8.294 1.927 8.894 1.00 86.88 93 MET A N 1
ATOM 702 C CA . MET A 1 93 ? -6.829 1.924 9.029 1.00 86.88 93 MET A CA 1
ATOM 703 C C . MET A 1 93 ? -6.161 1.372 7.765 1.00 86.88 93 MET A C 1
ATOM 705 O O . MET A 1 93 ? -5.144 1.902 7.310 1.00 86.88 93 MET A O 1
ATOM 709 N N . PHE A 1 94 ? -6.748 0.327 7.176 1.00 91.38 94 PHE A N 1
ATOM 710 C CA . PHE A 1 94 ? -6.265 -0.274 5.935 1.00 91.38 94 PHE A CA 1
ATOM 711 C C . PHE A 1 94 ? -6.346 0.708 4.754 1.00 91.38 94 PHE A C 1
ATOM 713 O O . PHE A 1 94 ? -5.370 0.874 4.013 1.0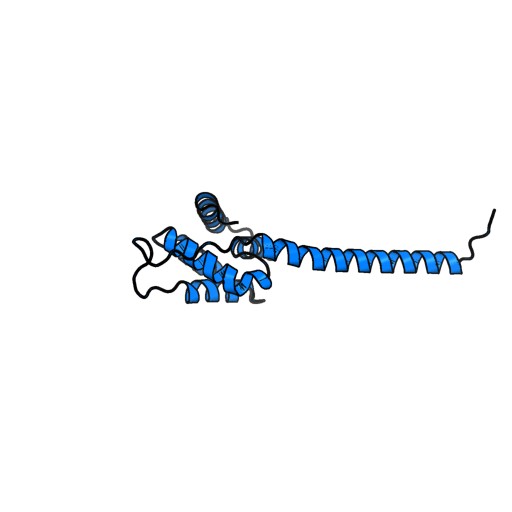0 91.38 94 PHE A O 1
ATOM 720 N N . VAL A 1 95 ? -7.479 1.404 4.613 1.00 88.19 95 VAL A N 1
ATOM 721 C CA . VAL A 1 95 ? -7.674 2.469 3.618 1.00 88.19 95 VAL A CA 1
ATOM 722 C C . VAL A 1 95 ? -6.715 3.626 3.883 1.00 88.19 95 VAL A C 1
ATOM 724 O O . VAL A 1 95 ? -6.090 4.106 2.946 1.00 88.19 95 VAL A O 1
ATOM 727 N N . ALA A 1 96 ? -6.522 4.041 5.135 1.00 87.06 96 ALA A N 1
ATOM 728 C CA . ALA A 1 96 ? -5.647 5.160 5.475 1.00 87.06 96 ALA A CA 1
ATOM 729 C C . ALA A 1 96 ? -4.183 4.916 5.062 1.00 87.06 96 ALA A C 1
ATOM 731 O O . ALA A 1 96 ? -3.550 5.807 4.492 1.00 87.06 96 ALA A O 1
ATOM 732 N N . VAL A 1 97 ? -3.649 3.706 5.283 1.00 90.69 97 VAL A N 1
ATOM 733 C CA . VAL A 1 97 ? -2.308 3.325 4.792 1.00 90.69 97 VAL A CA 1
ATOM 734 C C . VAL A 1 97 ? -2.260 3.328 3.267 1.00 90.69 97 VAL A C 1
ATOM 736 O O . VAL A 1 97 ? -1.330 3.895 2.696 1.00 90.69 97 VAL A O 1
ATOM 739 N N . TYR A 1 98 ? -3.272 2.758 2.606 1.00 90.88 98 TYR A N 1
ATOM 740 C CA . TYR A 1 98 ? -3.364 2.748 1.145 1.00 90.88 98 TYR A CA 1
ATOM 741 C C . TYR A 1 98 ? -3.392 4.173 0.560 1.00 90.88 98 TYR A C 1
ATOM 743 O O . TYR A 1 98 ? -2.629 4.488 -0.356 1.00 90.88 98 TYR A O 1
ATOM 751 N N . SER A 1 99 ? -4.215 5.060 1.126 1.00 85.94 99 SER A N 1
ATOM 752 C CA . SER A 1 99 ? -4.315 6.471 0.745 1.00 85.94 99 SER A CA 1
ATOM 753 C C . SER A 1 99 ? -2.996 7.203 0.907 1.00 85.94 99 SER A C 1
ATOM 755 O O . SER A 1 99 ? -2.545 7.848 -0.037 1.00 85.94 99 SER A O 1
ATOM 757 N N . VAL A 1 100 ? -2.360 7.098 2.079 1.00 85.31 100 VAL A N 1
ATOM 758 C CA . VAL A 1 100 ? -1.097 7.797 2.354 1.00 85.31 100 VAL A CA 1
ATOM 759 C C . VAL A 1 100 ? 0.023 7.282 1.465 1.00 85.31 100 VAL A C 1
ATOM 761 O O . VAL A 1 100 ? 0.789 8.084 0.929 1.00 85.31 100 VAL A O 1
ATOM 764 N N . PHE A 1 101 ? 0.096 5.969 1.243 1.00 91.69 101 PHE A N 1
ATOM 765 C CA . PHE A 1 101 ? 1.050 5.402 0.300 1.00 91.69 101 PHE A CA 1
ATOM 766 C C . PHE A 1 101 ? 0.845 5.990 -1.098 1.00 91.69 101 PHE A C 1
ATOM 768 O O . PHE A 1 101 ? 1.780 6.530 -1.687 1.00 91.69 101 PHE A O 1
ATOM 775 N N . ASN A 1 102 ? -0.381 5.939 -1.625 1.00 89.56 102 ASN A N 1
ATOM 776 C CA . ASN A 1 102 ? -0.673 6.424 -2.972 1.00 89.56 102 ASN A CA 1
ATOM 777 C C . ASN A 1 102 ? -0.449 7.933 -3.100 1.00 89.56 102 ASN A C 1
ATOM 779 O O . ASN A 1 102 ? 0.073 8.390 -4.115 1.00 89.56 102 ASN A O 1
ATOM 783 N N . GLN A 1 103 ? -0.773 8.707 -2.069 1.00 85.00 103 GLN A N 1
ATOM 784 C CA . GLN A 1 103 ? -0.519 10.142 -2.049 1.00 85.00 103 GLN A CA 1
ATOM 785 C C . GLN A 1 103 ? 0.982 10.453 -2.138 1.00 85.00 103 GLN A C 1
ATOM 787 O O . GLN A 1 103 ? 1.379 11.370 -2.855 1.00 85.00 103 GLN A O 1
ATOM 792 N N . LYS A 1 104 ? 1.827 9.691 -1.431 1.00 85.00 104 LYS A N 1
ATOM 793 C CA . LYS A 1 104 ? 3.276 9.938 -1.370 1.00 85.00 104 LYS A CA 1
ATOM 794 C C . LYS A 1 104 ? 4.054 9.321 -2.535 1.00 85.00 104 LYS A C 1
ATOM 796 O O . LYS A 1 104 ? 5.071 9.882 -2.947 1.00 85.00 104 LYS A O 1
ATOM 801 N N . TYR A 1 105 ? 3.616 8.171 -3.045 1.00 88.94 105 TYR A N 1
ATOM 802 C CA . TYR A 1 105 ? 4.450 7.297 -3.878 1.00 88.94 105 TYR A CA 1
ATOM 803 C C . TYR A 1 105 ? 3.8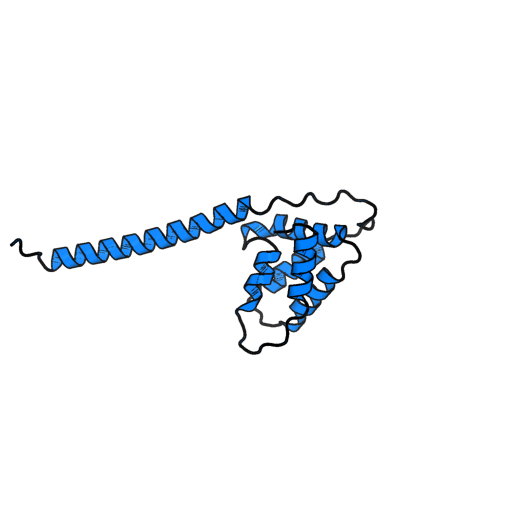23 6.879 -5.212 1.00 88.94 105 TYR A C 1
ATOM 805 O O . TYR A 1 105 ? 4.515 6.262 -6.026 1.00 88.94 105 TYR A O 1
ATOM 813 N N . SER A 1 106 ? 2.571 7.255 -5.509 1.00 85.69 106 SER A N 1
ATOM 814 C CA . SER A 1 106 ? 1.934 6.866 -6.781 1.00 85.69 106 SER A CA 1
ATOM 815 C C . SER A 1 106 ? 2.689 7.350 -8.018 1.00 85.69 106 SER A C 1
ATOM 817 O O . SER A 1 106 ? 2.804 6.620 -9.001 1.00 85.69 106 SER A O 1
ATOM 819 N N . SER A 1 107 ? 3.297 8.535 -7.947 1.00 82.88 107 SER A N 1
ATOM 820 C CA . SER A 1 107 ? 4.123 9.110 -9.015 1.00 82.88 107 SER A CA 1
ATOM 821 C C . SER A 1 107 ? 5.404 8.319 -9.316 1.00 82.88 107 SER A C 1
ATOM 823 O O . SER A 1 107 ? 6.022 8.537 -10.361 1.00 82.88 107 SER A O 1
ATOM 825 N N . LYS A 1 108 ? 5.807 7.398 -8.431 1.00 82.75 108 LYS A N 1
ATOM 826 C CA . LYS A 1 108 ? 7.078 6.665 -8.515 1.00 82.75 108 LYS A CA 1
ATOM 827 C C . LYS A 1 108 ? 6.970 5.257 -9.100 1.00 82.75 108 LYS A C 1
ATOM 829 O O . LYS A 1 108 ? 7.987 4.694 -9.485 1.00 82.75 108 LYS A O 1
ATOM 834 N N . GLY A 1 109 ? 5.766 4.701 -9.198 1.00 77.56 109 GLY A N 1
ATOM 835 C CA . GLY A 1 109 ? 5.570 3.327 -9.686 1.00 77.56 109 GLY A CA 1
ATOM 836 C C . GLY A 1 109 ? 4.113 2.892 -9.832 1.00 77.56 109 GLY A C 1
ATOM 837 O O . GLY A 1 109 ? 3.834 1.910 -10.513 1.00 77.56 109 GLY A O 1
ATOM 838 N N . GLY A 1 110 ? 3.171 3.668 -9.293 1.00 86.50 110 GLY A N 1
ATOM 839 C CA . GLY A 1 110 ? 1.744 3.360 -9.292 1.00 86.50 110 GLY A CA 1
ATOM 840 C C . GLY A 1 110 ? 1.197 3.171 -7.882 1.00 86.50 110 GLY A C 1
ATOM 841 O O . GLY A 1 110 ? 1.828 3.554 -6.898 1.00 86.50 110 GLY A O 1
ATOM 842 N N . THR A 1 111 ? -0.009 2.622 -7.787 1.00 91.00 111 THR A N 1
ATOM 843 C CA . THR A 1 111 ? -0.700 2.421 -6.508 1.00 91.00 111 THR A CA 1
ATOM 844 C C . THR A 1 111 ? -0.019 1.351 -5.659 1.00 91.00 111 THR A C 1
ATOM 846 O O . THR A 1 111 ? 0.718 0.518 -6.181 1.00 91.00 111 THR A O 1
ATOM 849 N N . LEU A 1 112 ? -0.287 1.332 -4.349 1.00 91.06 112 LEU A N 1
ATOM 850 C CA . LEU A 1 112 ? 0.192 0.285 -3.442 1.00 91.06 112 LEU A CA 1
ATOM 851 C C . LEU A 1 112 ? -0.137 -1.111 -3.984 1.00 91.06 112 LEU A C 1
ATOM 853 O O . LEU A 1 112 ? 0.696 -2.005 -3.914 1.00 91.06 112 LEU A O 1
ATOM 857 N N . ARG A 1 113 ? -1.323 -1.281 -4.578 1.00 91.44 113 ARG A N 1
ATOM 858 C CA . ARG A 1 113 ? -1.720 -2.528 -5.237 1.00 91.44 113 ARG A CA 1
ATOM 859 C C . ARG A 1 113 ? -0.719 -2.932 -6.317 1.00 91.44 113 ARG A C 1
ATOM 861 O O . ARG A 1 113 ? -0.200 -4.040 -6.260 1.00 91.44 113 ARG A O 1
ATOM 868 N N . LYS A 1 114 ? -0.411 -2.015 -7.237 1.00 89.00 114 LYS A N 1
ATOM 869 C CA . LYS A 1 114 ? 0.551 -2.250 -8.315 1.00 89.00 114 LYS A CA 1
ATOM 870 C C . LYS A 1 114 ? 1.947 -2.576 -7.788 1.00 89.00 114 LYS A C 1
ATOM 872 O O . LYS A 1 114 ? 2.574 -3.505 -8.273 1.00 89.00 114 LYS A O 1
ATOM 877 N N . TRP A 1 115 ? 2.408 -1.863 -6.763 1.00 89.00 115 TRP A N 1
ATOM 878 C CA . TRP A 1 115 ? 3.686 -2.183 -6.127 1.00 89.00 115 TRP A CA 1
ATOM 879 C C . TRP A 1 115 ? 3.703 -3.613 -5.570 1.00 89.00 115 TRP A C 1
ATOM 881 O O . TRP A 1 115 ? 4.648 -4.340 -5.827 1.00 89.00 115 TRP A O 1
ATOM 891 N N . ILE A 1 116 ? 2.639 -4.054 -4.889 1.00 88.75 116 ILE A N 1
ATOM 892 C CA . ILE A 1 116 ? 2.534 -5.429 -4.364 1.00 88.75 116 ILE A CA 1
ATOM 893 C C . ILE A 1 116 ? 2.472 -6.473 -5.498 1.00 88.75 116 ILE A C 1
ATOM 895 O O . ILE A 1 116 ? 2.997 -7.578 -5.346 1.00 88.75 116 ILE A O 1
ATOM 899 N N . GLU A 1 117 ? 1.820 -6.141 -6.619 1.00 85.69 117 GLU A N 1
ATOM 900 C CA . GLU A 1 117 ? 1.768 -6.976 -7.832 1.00 85.69 117 GLU A CA 1
ATOM 901 C C . GLU A 1 117 ? 3.157 -7.135 -8.479 1.00 85.69 117 GLU A C 1
ATOM 903 O O . GLU A 1 117 ? 3.549 -8.248 -8.829 1.00 85.69 117 GLU A O 1
ATOM 908 N N . ASP A 1 118 ? 3.933 -6.053 -8.575 1.00 82.12 118 ASP A N 1
ATOM 909 C CA . ASP A 1 118 ? 5.240 -6.042 -9.245 1.00 82.12 118 ASP A CA 1
ATOM 910 C C . ASP A 1 118 ? 6.328 -6.835 -8.473 1.00 82.12 118 ASP A C 1
ATOM 912 O O . ASP A 1 118 ? 7.306 -7.294 -9.070 1.00 82.12 118 ASP A O 1
ATOM 916 N N . GLU A 1 119 ? 6.137 -7.100 -7.173 1.00 77.69 119 GLU A N 1
ATOM 917 C CA . GLU A 1 119 ? 7.043 -7.918 -6.339 1.00 77.69 119 GLU A CA 1
ATOM 918 C C . GLU A 1 119 ? 7.107 -9.410 -6.744 1.00 77.69 119 GLU A C 1
ATOM 920 O O . GLU A 1 119 ? 7.995 -10.147 -6.302 1.00 77.69 119 GLU A O 1
ATOM 925 N N . ASP A 1 120 ? 6.186 -9.898 -7.588 1.00 61.84 120 ASP A N 1
ATOM 926 C CA . ASP A 1 120 ? 6.064 -11.324 -7.940 1.00 61.84 120 ASP A CA 1
ATOM 927 C C . ASP A 1 120 ? 7.160 -11.849 -8.895 1.00 61.84 120 ASP A C 1
ATOM 929 O O . ASP A 1 120 ? 7.351 -13.057 -9.038 1.00 61.84 120 ASP A O 1
ATOM 933 N N . TYR A 1 121 ? 7.940 -10.965 -9.525 1.00 51.25 121 TYR A N 1
ATOM 934 C CA . TYR A 1 121 ? 8.769 -11.339 -10.680 1.00 51.25 121 TYR A CA 1
ATOM 935 C C . TYR A 1 121 ? 10.213 -11.784 -10.388 1.00 51.25 121 TYR A C 1
ATOM 937 O O . TYR A 1 121 ? 10.917 -12.183 -11.316 1.00 51.25 121 TYR A O 1
ATOM 945 N N . THR A 1 122 ? 10.700 -11.748 -9.143 1.00 48.06 122 THR A N 1
ATOM 946 C CA . THR A 1 122 ? 12.160 -11.797 -8.903 1.00 48.06 122 THR A CA 1
ATOM 947 C C . THR A 1 122 ? 12.764 -13.129 -8.446 1.00 48.06 122 THR A C 1
ATOM 949 O O . THR A 1 122 ? 13.990 -13.204 -8.381 1.00 48.06 122 THR A O 1
ATOM 952 N N . VAL A 1 123 ? 12.008 -14.201 -8.135 1.00 47.12 123 VAL A N 1
ATOM 953 C CA . VAL A 1 123 ? 12.645 -15.467 -7.684 1.00 47.12 123 VAL A CA 1
ATOM 954 C C . VAL A 1 123 ? 11.854 -16.734 -8.072 1.00 47.12 123 VAL A C 1
ATOM 956 O O . VAL A 1 123 ? 10.681 -16.829 -7.721 1.00 47.12 123 VAL A O 1
ATOM 959 N N . PRO A 1 124 ? 12.480 -17.753 -8.702 1.00 43.88 124 PRO A N 1
ATOM 960 C CA . PRO A 1 124 ? 11.816 -18.974 -9.191 1.00 43.88 124 PRO A CA 1
ATOM 961 C C . PRO A 1 124 ? 11.433 -20.010 -8.111 1.00 43.88 124 PRO A C 1
ATOM 963 O O . PRO A 1 124 ? 11.022 -21.118 -8.450 1.00 43.88 124 PRO A O 1
ATOM 966 N N . ILE A 1 125 ? 11.541 -19.690 -6.815 1.00 46.97 125 ILE A N 1
ATOM 967 C CA . ILE A 1 125 ? 11.187 -20.610 -5.719 1.00 46.97 125 ILE A CA 1
ATOM 968 C C . ILE A 1 125 ? 9.843 -20.172 -5.133 1.00 46.97 125 ILE A C 1
ATOM 970 O O . ILE A 1 125 ? 9.755 -19.235 -4.339 1.00 46.97 125 ILE A O 1
ATOM 974 N N . ARG A 1 126 ? 8.780 -20.834 -5.593 1.00 48.38 126 ARG A N 1
ATOM 975 C CA . ARG A 1 126 ? 7.383 -20.530 -5.268 1.00 48.38 126 ARG A CA 1
ATOM 976 C C . ARG A 1 126 ? 7.026 -21.095 -3.888 1.00 48.38 126 ARG A C 1
ATOM 978 O O . ARG A 1 126 ? 6.618 -22.247 -3.772 1.00 48.38 126 ARG A O 1
ATOM 985 N N . PHE A 1 127 ? 7.165 -20.292 -2.837 1.00 51.47 127 PHE A N 1
ATOM 986 C CA . PHE A 1 127 ? 6.383 -20.518 -1.619 1.00 51.47 127 PHE A CA 1
ATOM 987 C C . PHE A 1 127 ? 4.927 -20.118 -1.906 1.00 51.47 127 PHE A C 1
ATOM 989 O O . PHE A 1 127 ? 4.714 -19.163 -2.657 1.00 51.47 127 PHE A O 1
ATOM 996 N N . PRO A 1 128 ? 3.916 -20.832 -1.380 1.00 56.19 128 PRO A N 1
ATOM 997 C CA . PRO A 1 128 ? 2.528 -20.435 -1.562 1.00 56.19 128 PRO A CA 1
ATOM 998 C C . PRO A 1 128 ? 2.310 -19.073 -0.902 1.00 56.19 128 PRO A C 1
ATOM 1000 O O . PRO A 1 128 ? 2.314 -18.937 0.319 1.00 56.19 128 PRO A O 1
ATOM 1003 N N . ASP A 1 129 ? 2.144 -18.057 -1.736 1.00 69.38 129 ASP A N 1
ATOM 1004 C CA . ASP A 1 129 ? 1.852 -16.700 -1.315 1.00 69.38 129 ASP A CA 1
ATOM 1005 C C . ASP A 1 129 ? 0.415 -16.612 -0.791 1.00 69.38 129 ASP A C 1
ATOM 1007 O O . ASP A 1 129 ? -0.554 -16.442 -1.528 1.00 69.38 129 ASP A O 1
ATOM 1011 N N . VAL A 1 130 ? 0.283 -16.793 0.519 1.00 78.62 130 VAL A N 1
ATOM 1012 C CA . VAL A 1 130 ? -0.997 -16.784 1.238 1.00 78.62 130 VAL A CA 1
ATOM 1013 C C . VAL A 1 130 ? -1.419 -15.390 1.707 1.00 78.62 130 VAL A C 1
ATOM 1015 O O . VAL A 1 130 ? -2.546 -15.232 2.186 1.00 78.62 130 VAL A O 1
ATOM 1018 N N . ILE A 1 131 ? -0.544 -14.384 1.598 1.00 85.25 131 ILE A N 1
ATOM 1019 C CA . ILE A 1 131 ? -0.780 -13.035 2.132 1.00 85.25 131 ILE A CA 1
ATOM 1020 C C . ILE A 1 131 ? -1.326 -12.113 1.041 1.00 85.25 131 ILE A C 1
ATOM 1022 O O . ILE A 1 131 ? -2.383 -11.508 1.249 1.00 85.25 131 ILE A O 1
ATOM 1026 N N . ARG A 1 132 ? -0.674 -12.020 -0.129 1.00 87.06 132 ARG A N 1
ATOM 1027 C CA . ARG A 1 132 ? -1.090 -11.066 -1.175 1.00 87.06 132 ARG A CA 1
ATOM 1028 C C . ARG A 1 132 ? -2.510 -11.318 -1.694 1.00 87.06 132 ARG A C 1
ATOM 1030 O O . ARG A 1 132 ? -3.266 -10.349 -1.741 1.00 87.06 132 ARG A O 1
ATOM 1037 N N . PRO A 1 133 ? -2.969 -12.563 -1.950 1.00 89.31 133 PRO A N 1
ATOM 1038 C CA . PRO A 1 133 ? -4.360 -12.801 -2.345 1.00 89.31 133 PRO A CA 1
ATOM 1039 C C . PRO A 1 133 ? -5.383 -12.290 -1.322 1.00 89.31 133 PRO A C 1
ATOM 1041 O O . PRO A 1 133 ? -6.440 -11.791 -1.701 1.00 89.31 133 PRO A O 1
ATOM 1044 N N . LYS A 1 134 ? -5.070 -12.361 -0.020 1.00 91.06 134 LYS A N 1
ATOM 1045 C CA . LYS A 1 134 ? -5.942 -11.835 1.044 1.00 91.06 134 LYS A CA 1
ATOM 1046 C C . LYS A 1 134 ? -5.938 -10.310 1.084 1.00 91.06 134 LYS A C 1
ATOM 1048 O O . LYS A 1 134 ? -6.983 -9.709 1.323 1.00 91.06 134 LYS A O 1
ATOM 1053 N N . ILE A 1 135 ? -4.786 -9.690 0.824 1.00 91.75 135 ILE A N 1
ATOM 1054 C CA . ILE A 1 135 ? -4.680 -8.237 0.664 1.00 91.75 135 ILE A CA 1
ATOM 1055 C C . ILE A 1 135 ? -5.522 -7.783 -0.527 1.00 91.75 135 ILE A C 1
ATOM 1057 O O . ILE A 1 135 ? -6.325 -6.869 -0.368 1.00 91.75 135 ILE A O 1
ATOM 1061 N N . TYR A 1 136 ? -5.407 -8.446 -1.682 1.00 91.62 136 TYR A N 1
ATOM 1062 C CA . TYR A 1 136 ? -6.203 -8.120 -2.866 1.00 91.62 136 TYR A CA 1
ATOM 1063 C C . TYR A 1 136 ? -7.695 -8.303 -2.616 1.00 91.62 136 TYR A C 1
ATOM 1065 O O . TYR A 1 136 ? -8.459 -7.385 -2.886 1.00 91.62 136 TYR A O 1
ATOM 1073 N N . ALA A 1 137 ? -8.108 -9.408 -1.991 1.00 92.38 137 ALA A N 1
ATOM 1074 C CA . ALA A 1 137 ? -9.506 -9.614 -1.624 1.00 92.38 137 ALA A CA 1
ATOM 1075 C C . ALA A 1 137 ? -10.041 -8.493 -0.712 1.00 92.38 137 ALA A C 1
ATOM 1077 O O . ALA A 1 137 ? -11.167 -8.024 -0.889 1.00 92.38 137 ALA A O 1
ATOM 1078 N N . ARG A 1 138 ? -9.229 -8.022 0.247 1.00 92.38 138 ARG A N 1
ATOM 1079 C CA . ARG A 1 138 ? -9.594 -6.894 1.116 1.00 92.38 138 ARG A CA 1
ATOM 1080 C C . ARG A 1 138 ? -9.635 -5.567 0.349 1.00 92.38 138 ARG A C 1
ATOM 1082 O O . ARG A 1 138 ? -10.570 -4.798 0.547 1.00 92.38 138 ARG A O 1
ATOM 1089 N N . MET A 1 139 ? -8.680 -5.312 -0.545 1.00 92.06 139 MET A N 1
ATOM 1090 C CA . MET A 1 139 ? -8.685 -4.143 -1.436 1.00 92.06 139 MET A CA 1
ATOM 1091 C C . MET A 1 139 ? -9.917 -4.130 -2.344 1.00 92.06 139 MET A C 1
ATOM 1093 O O . MET A 1 139 ? -10.570 -3.098 -2.456 1.00 92.06 139 MET A O 1
ATOM 1097 N N . ASP A 1 140 ? -10.278 -5.270 -2.931 1.00 90.44 140 ASP A N 1
ATOM 1098 C CA . ASP A 1 140 ? -11.435 -5.414 -3.815 1.00 90.44 140 ASP A CA 1
ATOM 1099 C C . ASP A 1 140 ? -12.747 -5.173 -3.058 1.00 90.44 140 ASP A C 1
ATOM 1101 O O . ASP A 1 140 ? -13.587 -4.401 -3.524 1.00 90.44 140 ASP A O 1
ATOM 1105 N N . LYS A 1 141 ? -12.891 -5.737 -1.845 1.00 89.62 141 LYS A N 1
ATOM 1106 C CA . LYS A 1 141 ? -14.023 -5.455 -0.938 1.00 89.62 141 LYS A CA 1
ATOM 1107 C C . LYS A 1 141 ? -14.181 -3.952 -0.675 1.00 89.62 141 LYS A C 1
ATOM 1109 O O . LYS A 1 141 ? -15.301 -3.462 -0.552 1.00 89.62 141 LYS A O 1
ATOM 1114 N N . LEU A 1 142 ? -13.066 -3.230 -0.587 1.00 85.00 142 LEU A N 1
ATOM 1115 C CA . LEU A 1 142 ? -13.007 -1.796 -0.296 1.00 85.00 142 LEU A CA 1
ATOM 1116 C C . LEU A 1 142 ? -12.920 -0.921 -1.558 1.00 85.00 142 LEU A C 1
ATOM 1118 O O . LEU A 1 142 ? -12.783 0.296 -1.448 1.00 85.00 142 LEU A O 1
ATOM 1122 N N . ASN A 1 143 ? -13.020 -1.519 -2.752 1.00 83.81 143 ASN A N 1
ATOM 1123 C CA . ASN A 1 143 ? -12.920 -0.847 -4.051 1.00 83.81 143 ASN A CA 1
ATOM 1124 C C . ASN A 1 143 ? -11.624 -0.018 -4.227 1.00 83.81 143 ASN A C 1
ATOM 1126 O O . ASN A 1 143 ? -11.634 1.068 -4.812 1.00 83.81 143 ASN A O 1
ATOM 1130 N N . LEU A 1 144 ? -10.505 -0.540 -3.719 1.00 82.62 144 LEU A N 1
ATOM 1131 C CA . LEU A 1 144 ? -9.165 0.033 -3.851 1.00 82.62 144 LEU A CA 1
ATOM 1132 C C . LEU A 1 144 ? -8.468 -0.563 -5.087 1.00 82.62 144 LEU A C 1
ATOM 1134 O O . LEU A 1 144 ? -8.304 -1.782 -5.198 1.00 82.62 144 LEU A O 1
ATOM 1138 N N . LYS A 1 145 ? -8.079 0.298 -6.033 1.00 80.75 145 LYS A N 1
ATOM 1139 C CA . LYS A 1 145 ? -7.510 -0.074 -7.341 1.00 80.75 145 LYS A CA 1
ATOM 1140 C C . LYS A 1 145 ? -6.105 0.483 -7.482 1.00 80.75 145 LYS A C 1
ATOM 1142 O O . LYS A 1 145 ? -5.983 1.714 -7.600 1.00 80.75 145 LYS A O 1
#

pLDDT: mean 74.72, std 17.06, range [38.25, 93.06]

Foldseek 3Di:
DDPCPPVNVVVVVVVVVVVVVVVVVVVVVVVLVVLLVPCPLLPQPDDDPQADPPDALVVLLVQQCCVLVDPDPPVVSNLVSLVVLLVRPGLSSNSNNQNNNCVVPCSPQHGSLRSLVVVPPDDPDDDPPPRNVSNVVSCVVVVND

Secondary structure (DSSP, 8-state):
-----HHHHHHHHHHHHHHHHHHHHHHHHHHHHHHHTT---PPP--S-TTS-TT--SHHHHHHHHHHHH-S---THHHHHHHHHHHT-SSHHHHHHHHHHHHHHHHHHHS-HHHHHHHGGGS-S------SHHHHHHHHHHTT--

Sequence (145 aa):
MKDISVKNIIYIVIAAFILLIVIYFIGRSSGKAKSANQAKNPVYPQGGQGVPTGWSPVPIADALYKKMEGITINKPSLDALLLSYLTLPTDDMFVAVYSVFNQKYSSKGGTLRKWIEDEDYTVPIRFPDVIRPKIYARMDKLNLK